Protein AF-A0A540UW09-F1 (afdb_monomer)

Organism: NCBI:txid118246

Mean predicted aligned error: 6.83 Å

Secondary structure (DSSP, 8-state):
-EEEES--S-EEESSEEEEEESSEEEESEEEEEEEEEEEESSEEEEEEEEEEEESSEEEEEEESSEEE-S-EEEE--

Radius of gyration: 10.85 Å; Cα contacts (8 Å, |Δi|>4): 224; chains: 1; bounding box: 20×27×29 Å

Nearest PDB structures (foldseek):
  6rib-assembly1_A  TM=3.167E-01  e=3.184E-01  Thermus thermophilus HB8
  3ljy-assembly2_B  TM=2.972E-01  e=9.330E+00  Parabacteroides distasonis ATCC 8503

Solvent-accessible surface area (backbone atoms only — not comparable to full-atom values): 3905 Å² total; per-residue (Å²): 126,51,81,49,74,64,55,74,69,58,83,48,77,51,56,34,41,42,36,53,33,57,50,38,48,38,35,39,43,39,38,39,41,44,32,54,30,40,36,36,64,25,40,36,41,40,37,42,32,39,32,40,33,34,64,23,39,38,43,40,35,39,70,68,50,76,51,77,44,72,58,72,48,78,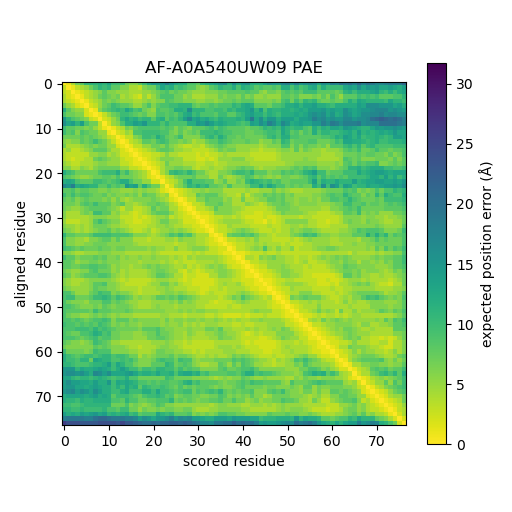52,77,127

pLDDT: mean 72.85, std 6.24, range [48.47, 82.75]

Foldseek 3Di:
DEEEEEDEDDEEDEEYEYEDYEAYEYEYEYEYEDYAEYEYAEEYEYEHYAEYEYQEEYEYEDYNYYDYDYHYDYDYD

Sequence (77 aa):
MGFILGIKGENLGGWRFISGIKGENLGGWEFILGIERMNLGGWGFILGIERMNLGGWGFILGIKGENLGGWRFISGI

Structure (mmCIF, N/CA/C/O backbone):
data_AF-A0A540UW09-F1
#
_entry.id   AF-A0A540UW09-F1
#
loop_
_atom_site.group_PDB
_atom_site.id
_atom_site.type_symbol
_atom_site.label_atom_id
_atom_site.label_alt_id
_atom_site.label_comp_id
_atom_site.label_asym_id
_atom_site.label_entity_id
_atom_site.label_seq_id
_atom_site.pdbx_PDB_ins_code
_atom_site.Cartn_x
_atom_site.Cartn_y
_atom_site.Cartn_z
_atom_site.occupancy
_atom_site.B_iso_or_equiv
_atom_site.auth_seq_id
_atom_site.auth_comp_id
_atom_site.auth_asym_id
_atom_site.auth_atom_id
_atom_site.pdbx_PDB_model_num
ATOM 1 N N . MET A 1 1 ? -5.214 0.079 -16.881 1.00 62.12 1 MET A N 1
ATOM 2 C CA . MET A 1 1 ? -6.029 0.256 -15.666 1.00 62.12 1 MET A CA 1
ATOM 3 C C . MET A 1 1 ? -6.563 -1.106 -15.273 1.00 62.12 1 MET A C 1
ATOM 5 O O . MET A 1 1 ? -7.170 -1.742 -16.123 1.00 62.12 1 MET A O 1
ATOM 9 N N . GLY A 1 2 ? -6.253 -1.593 -14.071 1.00 73.12 2 GLY A N 1
ATOM 10 C CA . GLY A 1 2 ? -6.676 -2.920 -13.602 1.00 73.12 2 GLY A CA 1
ATOM 11 C C . GLY A 1 2 ? -7.407 -2.836 -12.264 1.00 73.12 2 GLY A C 1
ATOM 12 O O . GLY A 1 2 ? -7.107 -1.950 -11.460 1.00 73.12 2 GLY A O 1
ATOM 13 N N . PHE A 1 3 ? -8.362 -3.739 -12.044 1.00 78.12 3 PHE A N 1
ATOM 14 C CA . PHE A 1 3 ? -9.075 -3.894 -10.779 1.00 78.12 3 PHE A CA 1
ATOM 15 C C . PHE A 1 3 ? -8.715 -5.244 -10.168 1.00 78.12 3 PHE A C 1
ATOM 17 O O . PHE A 1 3 ? -8.753 -6.264 -10.854 1.00 78.12 3 PHE A O 1
ATOM 24 N N . ILE A 1 4 ? -8.351 -5.231 -8.892 1.00 77.50 4 ILE A N 1
ATOM 25 C CA . ILE A 1 4 ? -7.857 -6.392 -8.166 1.00 77.50 4 ILE A CA 1
ATOM 26 C C . ILE A 1 4 ? -8.700 -6.597 -6.908 1.00 77.50 4 ILE A C 1
ATOM 28 O O . ILE A 1 4 ? -8.889 -5.665 -6.122 1.00 77.50 4 ILE A O 1
ATOM 32 N N . LEU A 1 5 ? -9.142 -7.838 -6.694 1.00 77.00 5 LEU A N 1
ATOM 33 C CA . LEU A 1 5 ? -9.865 -8.252 -5.496 1.00 77.00 5 LEU A CA 1
ATOM 34 C C . LEU A 1 5 ? -9.215 -9.505 -4.897 1.00 77.00 5 LEU A C 1
ATOM 36 O O . LEU A 1 5 ? -9.050 -10.496 -5.604 1.00 77.00 5 LEU A O 1
ATOM 40 N N . GLY A 1 6 ? -8.886 -9.479 -3.603 1.00 67.88 6 GLY A N 1
ATOM 41 C CA . GLY A 1 6 ? -8.541 -10.698 -2.861 1.00 67.88 6 GLY A CA 1
ATOM 42 C C . GLY A 1 6 ? -7.210 -11.355 -3.241 1.00 67.88 6 GLY A C 1
ATOM 43 O O . GLY A 1 6 ? -7.175 -12.559 -3.487 1.00 67.88 6 GLY A O 1
ATOM 44 N N . ILE A 1 7 ? -6.115 -10.590 -3.272 1.00 66.06 7 ILE A N 1
ATOM 45 C CA . ILE A 1 7 ? -4.764 -11.117 -3.534 1.00 66.06 7 ILE A CA 1
ATOM 46 C C . ILE A 1 7 ? -4.002 -11.389 -2.232 1.00 66.06 7 ILE A C 1
ATOM 48 O O . ILE A 1 7 ? -4.161 -10.690 -1.224 1.00 66.06 7 ILE A O 1
ATOM 52 N N . LYS A 1 8 ? -3.164 -12.430 -2.280 1.00 62.19 8 LYS A N 1
ATOM 53 C CA . LYS A 1 8 ? -2.211 -12.800 -1.235 1.00 62.19 8 LYS A CA 1
ATOM 54 C C . LYS A 1 8 ? -0.824 -13.032 -1.846 1.00 62.19 8 LYS A C 1
ATOM 56 O O . LYS A 1 8 ? -0.559 -14.107 -2.372 1.00 62.19 8 LYS A O 1
ATOM 61 N N . GLY A 1 9 ? 0.059 -12.062 -1.678 1.00 57.22 9 GLY A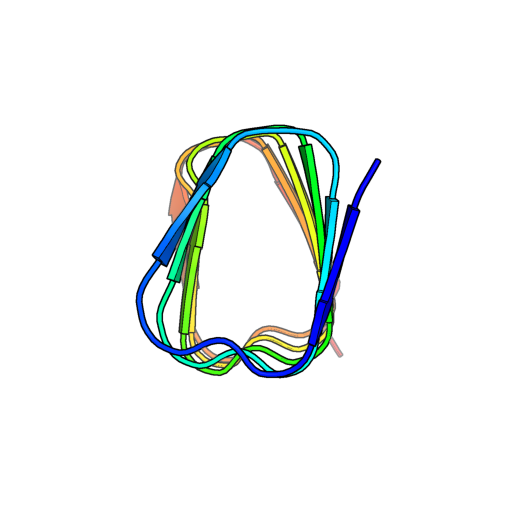 N 1
ATOM 62 C CA . GLY A 1 9 ? 1.489 -12.109 -1.964 1.00 57.22 9 GLY A CA 1
ATOM 63 C C . GLY A 1 9 ? 1.891 -11.852 -3.419 1.00 57.22 9 GLY A C 1
ATOM 64 O O . GLY A 1 9 ? 2.475 -12.748 -4.021 1.00 57.22 9 GLY A O 1
ATOM 65 N N . GLU A 1 10 ? 1.688 -10.651 -3.963 1.00 61.62 10 GLU A N 1
ATOM 66 C CA . GLU A 1 10 ? 2.273 -10.216 -5.240 1.00 61.62 10 GLU A CA 1
ATOM 67 C C . GLU A 1 10 ? 3.025 -8.869 -5.160 1.00 61.62 10 GLU A C 1
ATOM 69 O O . GLU A 1 10 ? 2.787 -8.001 -4.320 1.00 61.62 10 GLU A O 1
ATOM 74 N N . ASN A 1 11 ? 4.006 -8.705 -6.058 1.00 63.81 11 ASN A N 1
ATOM 75 C CA . ASN A 1 11 ? 4.647 -7.419 -6.331 1.00 63.81 11 ASN A CA 1
ATOM 76 C C . ASN A 1 11 ? 3.920 -6.788 -7.509 1.00 63.81 11 ASN A C 1
ATOM 78 O O . ASN A 1 11 ? 3.996 -7.254 -8.646 1.00 63.81 11 ASN A O 1
ATOM 82 N N . LEU A 1 12 ? 3.208 -5.714 -7.227 1.00 65.88 12 LEU A N 1
ATOM 83 C CA . LEU A 1 12 ? 2.238 -5.154 -8.141 1.00 65.88 12 LEU A CA 1
ATOM 84 C C . LEU A 1 12 ? 2.748 -3.770 -8.580 1.00 65.88 12 LEU A C 1
ATOM 86 O O . LEU A 1 12 ? 2.864 -2.877 -7.748 1.00 65.88 12 LEU A O 1
ATOM 90 N N . GLY A 1 13 ? 2.949 -3.561 -9.893 1.00 66.06 13 GLY A N 1
ATOM 91 C CA . GLY A 1 13 ? 3.311 -2.263 -10.498 1.00 66.06 13 GLY A CA 1
ATOM 92 C C . GLY A 1 13 ? 2.211 -1.582 -11.346 1.00 66.06 13 GLY A C 1
ATOM 93 O O . GLY A 1 13 ? 1.523 -2.252 -12.116 1.00 66.06 13 GLY A O 1
ATOM 94 N N . GLY A 1 14 ? 2.072 -0.250 -11.266 1.00 73.75 14 GLY A N 1
ATOM 95 C CA . GLY A 1 14 ? 1.264 0.576 -12.193 1.00 73.75 14 GLY A CA 1
ATOM 96 C C . GLY A 1 14 ? -0.129 1.004 -11.693 1.00 73.75 14 GLY A C 1
ATOM 97 O O . GLY A 1 14 ? -0.523 0.673 -10.579 1.00 73.75 14 GLY A O 1
ATOM 98 N N . TRP A 1 15 ? -0.883 1.751 -12.521 1.00 74.56 15 TRP A N 1
ATOM 99 C CA . TRP A 1 15 ? -2.170 2.367 -12.139 1.00 74.56 15 TRP A CA 1
ATOM 100 C C . TRP A 1 15 ? -3.302 1.352 -11.908 1.00 74.56 15 TRP A C 1
ATOM 102 O O . TRP A 1 15 ? -3.797 0.752 -12.876 1.00 74.56 15 TRP A O 1
ATOM 112 N N . ARG A 1 16 ? -3.734 1.174 -10.648 1.00 77.38 16 ARG A N 1
ATOM 113 C CA . ARG A 1 16 ? -4.717 0.143 -10.251 1.00 77.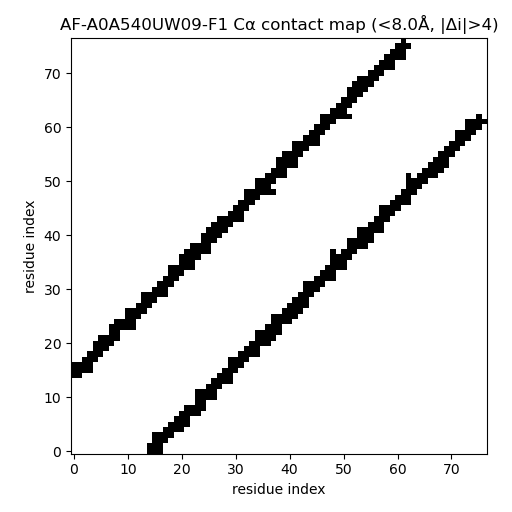38 16 ARG A CA 1
ATOM 114 C C . ARG A 1 16 ? -5.624 0.532 -9.086 1.00 77.38 16 ARG A C 1
ATOM 116 O O . ARG A 1 16 ? -5.280 1.370 -8.257 1.00 77.38 16 ARG A O 1
ATOM 123 N N . PHE A 1 17 ? -6.766 -0.150 -9.034 1.00 79.62 17 PHE A N 1
ATOM 124 C CA . PHE A 1 17 ? -7.669 -0.170 -7.888 1.00 79.62 17 PHE A CA 1
ATOM 125 C C . PHE A 1 17 ? -7.606 -1.536 -7.203 1.00 79.62 17 P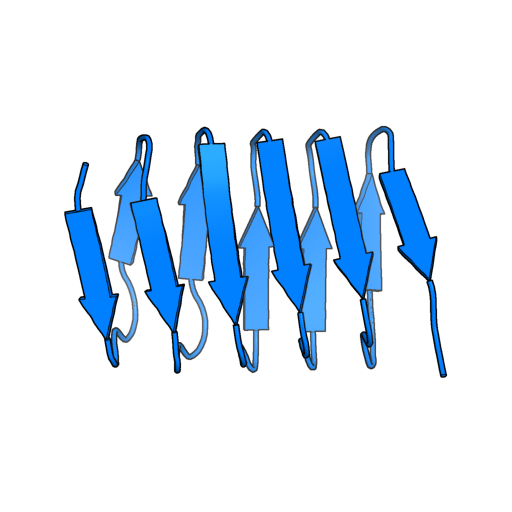HE A C 1
ATOM 127 O O . PHE A 1 17 ? -7.669 -2.571 -7.871 1.00 79.62 17 PHE A O 1
ATOM 134 N N . ILE A 1 18 ? -7.496 -1.533 -5.879 1.00 77.81 18 ILE A N 1
ATOM 135 C CA . ILE A 1 18 ? -7.217 -2.712 -5.068 1.00 77.81 18 ILE A CA 1
ATOM 136 C C . ILE A 1 18 ? -8.163 -2.754 -3.864 1.00 77.81 18 ILE A C 1
ATOM 138 O O . ILE A 1 18 ? -8.320 -1.757 -3.155 1.00 77.81 18 ILE A O 1
ATOM 142 N N . SER A 1 19 ? -8.750 -3.922 -3.585 1.00 81.00 19 SER A N 1
ATOM 143 C CA . SER A 1 19 ? -9.537 -4.130 -2.367 1.00 81.00 19 SER A CA 1
ATOM 144 C C . SER A 1 19 ? -9.358 -5.516 -1.743 1.00 81.00 19 SER A C 1
ATOM 146 O O . SER A 1 19 ? -9.217 -6.517 -2.450 1.00 81.00 19 SER A O 1
ATOM 148 N N . GLY A 1 20 ? -9.397 -5.569 -0.405 1.00 71.06 20 GLY A N 1
ATOM 149 C CA . GLY A 1 20 ? -9.486 -6.819 0.353 1.00 71.06 20 GLY A CA 1
ATOM 150 C C . GLY A 1 20 ? -8.211 -7.651 0.291 1.00 71.06 20 GLY A C 1
ATOM 151 O O . GLY A 1 20 ? -8.249 -8.835 -0.029 1.00 71.06 20 GLY A O 1
ATOM 152 N N . ILE A 1 21 ? -7.072 -7.020 0.556 1.00 68.62 21 ILE A N 1
ATOM 153 C CA . ILE A 1 21 ? -5.754 -7.637 0.418 1.00 68.62 21 ILE A CA 1
ATOM 154 C C . ILE A 1 21 ? -5.105 -7.890 1.784 1.00 68.62 21 ILE A C 1
ATOM 156 O O . ILE A 1 21 ? -5.279 -7.120 2.733 1.00 68.62 21 ILE A O 1
ATOM 160 N N . LYS A 1 22 ? -4.280 -8.944 1.858 1.00 67.31 22 LYS A N 1
ATOM 161 C CA . LYS A 1 22 ? -3.451 -9.255 3.026 1.00 67.31 22 LYS A CA 1
ATOM 162 C C . LYS A 1 22 ? -1.968 -9.367 2.657 1.00 67.31 22 LYS A C 1
ATOM 164 O O . LYS A 1 22 ? -1.517 -10.432 2.248 1.00 67.31 22 LYS A O 1
ATOM 169 N N . GLY A 1 23 ? -1.207 -8.300 2.919 1.00 61.47 23 GLY A N 1
ATOM 170 C CA . GLY A 1 23 ? 0.259 -8.320 2.926 1.00 61.47 23 GLY A CA 1
ATOM 171 C C . GLY A 1 23 ? 0.919 -8.166 1.558 1.00 61.47 23 GLY A C 1
ATOM 172 O O . GLY A 1 23 ? 1.553 -9.110 1.107 1.00 61.47 23 GLY A O 1
ATOM 173 N N . GLU A 1 24 ? 0.851 -6.972 0.962 1.00 67.50 24 GLU A N 1
ATOM 174 C CA . GLU A 1 24 ? 1.450 -6.693 -0.357 1.00 67.50 24 GLU A CA 1
ATOM 175 C C . GLU A 1 24 ? 2.538 -5.622 -0.324 1.00 67.50 24 GLU A C 1
ATOM 177 O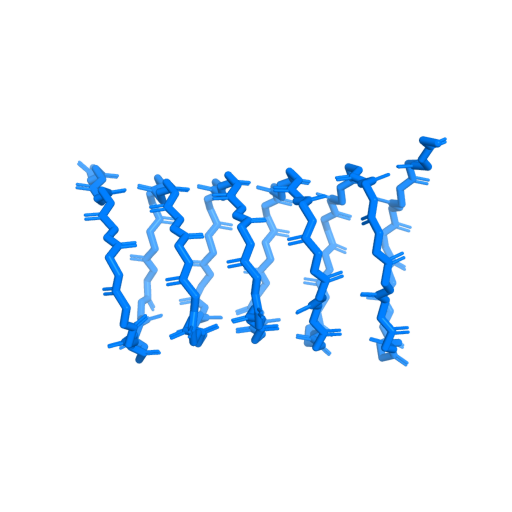 O . GLU A 1 24 ? 2.495 -4.691 0.488 1.00 67.50 24 GLU A O 1
ATOM 182 N N . ASN A 1 25 ? 3.458 -5.729 -1.285 1.00 71.50 25 ASN A N 1
ATOM 183 C CA . ASN A 1 25 ? 4.365 -4.663 -1.690 1.00 71.50 25 ASN A CA 1
ATOM 184 C C . ASN A 1 25 ? 3.852 -4.065 -3.001 1.00 71.50 25 ASN A C 1
ATOM 186 O O . ASN A 1 25 ? 3.824 -4.724 -4.043 1.00 71.50 25 ASN A O 1
ATOM 190 N N . LEU A 1 26 ? 3.451 -2.805 -2.941 1.00 71.25 26 LEU A N 1
ATOM 191 C CA . LEU A 1 26 ? 2.813 -2.123 -4.045 1.00 71.25 26 LEU A CA 1
ATOM 192 C C . LEU A 1 26 ? 3.658 -0.934 -4.528 1.00 71.25 26 LEU A C 1
ATOM 194 O O . LEU A 1 26 ? 4.349 -0.272 -3.743 1.00 71.25 26 LEU A O 1
ATOM 198 N N . GLY A 1 27 ? 3.643 -0.682 -5.836 1.00 69.31 27 GLY A N 1
ATOM 199 C CA . GLY A 1 27 ? 4.469 0.333 -6.484 1.00 69.31 27 GLY A CA 1
ATOM 200 C C . GLY A 1 27 ? 3.757 1.003 -7.657 1.00 69.31 27 GLY A C 1
ATOM 201 O O . GLY A 1 27 ? 3.247 0.350 -8.565 1.00 69.31 27 GLY A O 1
ATOM 202 N N . GLY A 1 28 ? 3.771 2.336 -7.691 1.00 75.06 28 GLY A N 1
ATOM 203 C CA . GLY A 1 28 ? 3.110 3.123 -8.737 1.00 75.06 28 GLY A CA 1
ATOM 204 C C . GLY A 1 28 ? 2.016 4.025 -8.176 1.00 75.06 28 GLY A C 1
ATOM 205 O O . GLY A 1 28 ? 2.207 4.581 -7.102 1.00 75.06 28 GLY A O 1
ATOM 206 N N . TRP A 1 29 ? 0.933 4.216 -8.936 1.00 73.12 29 TRP A N 1
ATOM 207 C CA . TRP A 1 29 ? -0.239 5.023 -8.562 1.00 73.12 29 TRP A CA 1
ATOM 208 C C . TRP A 1 29 ? -1.418 4.119 -8.221 1.00 73.12 29 TRP A C 1
ATOM 210 O O . TRP A 1 29 ? -1.888 3.379 -9.083 1.00 73.12 29 TRP A O 1
ATOM 220 N N . GLU A 1 30 ? -1.908 4.147 -6.987 1.00 77.44 30 GLU A N 1
ATOM 221 C CA . GLU A 1 30 ? -2.843 3.112 -6.528 1.00 77.44 30 GLU A CA 1
ATOM 222 C C . GLU A 1 30 ? -3.988 3.665 -5.689 1.00 77.44 30 GLU A C 1
ATOM 224 O O . GLU A 1 30 ? -3.810 4.583 -4.892 1.00 77.44 30 GLU A O 1
ATOM 229 N N . PHE A 1 31 ? -5.175 3.084 -5.858 1.00 80.75 31 PHE A N 1
ATOM 230 C CA . PHE A 1 31 ? -6.324 3.337 -4.996 1.00 80.75 31 PHE A CA 1
ATOM 231 C C . PHE A 1 31 ? -6.682 2.070 -4.227 1.00 80.75 31 PHE A C 1
ATOM 233 O O . PHE A 1 31 ? -6.845 1.008 -4.828 1.00 80.75 31 PHE A O 1
ATOM 240 N N . ILE A 1 32 ? -6.789 2.178 -2.905 1.00 78.00 32 ILE A N 1
ATOM 241 C CA . ILE A 1 32 ? -6.734 1.027 -2.010 1.00 78.00 32 ILE A CA 1
ATOM 242 C C . ILE A 1 32 ? -7.806 1.118 -0.932 1.00 78.00 32 ILE A C 1
ATOM 244 O O . ILE A 1 32 ? -7.887 2.117 -0.219 1.00 78.00 32 ILE A O 1
ATOM 248 N N . LEU A 1 33 ? -8.583 0.043 -0.777 1.00 80.88 33 LEU A N 1
ATOM 249 C CA . LEU A 1 33 ? -9.622 -0.082 0.248 1.00 80.88 33 LEU A CA 1
ATOM 250 C C . LEU A 1 33 ? -9.476 -1.376 1.054 1.00 80.88 33 LEU A C 1
ATOM 252 O O . LEU A 1 33 ? -9.537 -2.467 0.481 1.00 80.88 33 LEU A O 1
ATOM 256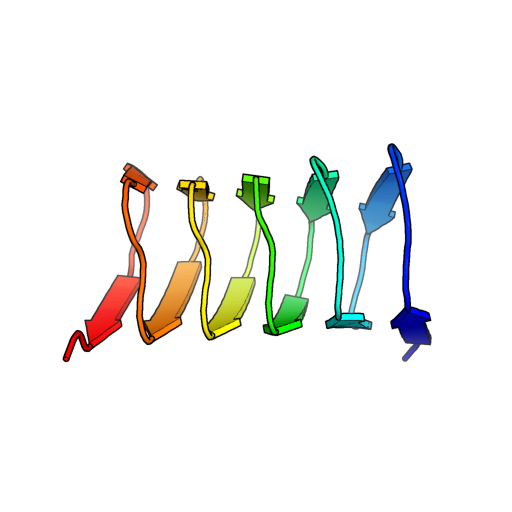 N N . GLY A 1 34 ? -9.406 -1.266 2.382 1.00 74.12 34 GLY A N 1
ATOM 257 C CA . GLY A 1 34 ? -9.538 -2.416 3.278 1.00 74.12 34 GLY A CA 1
ATOM 258 C C . GLY A 1 34 ? -8.365 -3.388 3.163 1.00 74.12 34 GLY A C 1
ATOM 259 O O . GLY A 1 34 ? -8.508 -4.464 2.579 1.00 74.12 34 GLY A O 1
ATOM 260 N N . ILE A 1 35 ? -7.205 -3.012 3.707 1.00 73.25 35 ILE A N 1
ATOM 261 C CA . ILE A 1 35 ? -6.008 -3.868 3.724 1.00 73.25 35 ILE A CA 1
ATOM 262 C C . ILE A 1 35 ? -5.509 -4.086 5.152 1.00 73.25 35 ILE A C 1
ATOM 264 O O . ILE A 1 35 ? 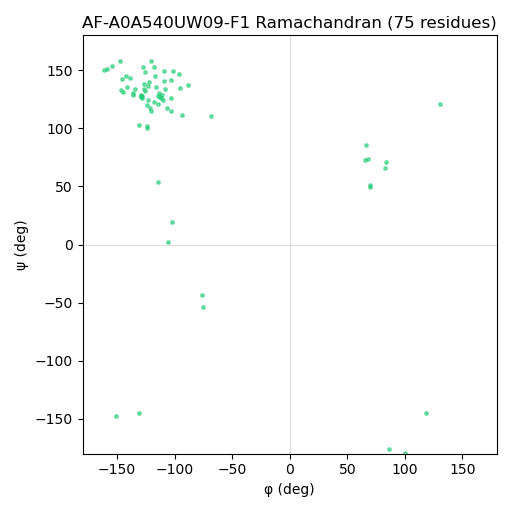-5.390 -3.160 5.946 1.00 73.25 35 ILE A O 1
ATOM 268 N N . GLU A 1 36 ? -5.146 -5.324 5.476 1.00 71.62 36 GLU A N 1
ATOM 269 C CA . GLU A 1 36 ? -4.583 -5.656 6.790 1.00 71.62 36 GLU A CA 1
ATOM 270 C C . GLU A 1 36 ? -3.118 -5.207 6.911 1.00 71.62 36 GLU A C 1
ATOM 272 O O . GLU A 1 36 ? -2.702 -4.632 7.915 1.00 71.62 36 GLU A O 1
ATOM 277 N N . ARG A 1 37 ? -2.309 -5.441 5.871 1.00 73.19 37 ARG A N 1
ATOM 278 C CA . ARG A 1 37 ? -0.899 -5.036 5.852 1.00 73.19 37 ARG A CA 1
ATOM 279 C C . ARG A 1 37 ? -0.431 -4.645 4.458 1.00 73.19 37 ARG A C 1
ATOM 281 O O . ARG A 1 37 ? -0.665 -5.395 3.513 1.00 73.19 37 ARG A O 1
ATOM 288 N N . MET A 1 38 ? 0.257 -3.515 4.345 1.00 74.62 38 MET A N 1
ATOM 289 C CA . MET A 1 38 ? 0.697 -2.972 3.060 1.00 74.62 38 MET A CA 1
ATOM 290 C C . MET A 1 38 ? 2.052 -2.271 3.166 1.00 74.62 38 MET A C 1
ATOM 292 O O . MET A 1 38 ? 2.274 -1.547 4.132 1.00 74.62 38 MET A O 1
ATOM 296 N N . ASN A 1 39 ? 2.904 -2.410 2.149 1.00 79.88 39 ASN A N 1
ATOM 297 C CA . ASN A 1 39 ? 4.035 -1.516 1.908 1.00 79.88 39 ASN A CA 1
ATOM 298 C C . ASN A 1 39 ? 3.854 -0.810 0.553 1.00 79.88 39 ASN A C 1
ATOM 300 O O . ASN A 1 39 ? 3.762 -1.482 -0.470 1.00 79.88 39 ASN A O 1
ATOM 304 N N . LEU A 1 40 ? 3.832 0.524 0.529 1.00 74.25 40 LEU A N 1
ATOM 305 C CA . LEU A 1 40 ? 3.711 1.325 -0.692 1.00 74.25 40 LEU A CA 1
ATOM 306 C C . LEU A 1 40 ? 5.015 2.055 -1.017 1.00 74.25 40 LEU A C 1
ATOM 308 O O . LEU A 1 40 ? 5.497 2.854 -0.214 1.00 74.25 40 LEU A O 1
ATOM 312 N N . GLY A 1 41 ? 5.540 1.852 -2.222 1.00 76.50 41 GLY A N 1
ATOM 313 C CA . GLY A 1 41 ? 6.729 2.535 -2.744 1.00 76.50 41 GLY A CA 1
ATOM 314 C C . GLY A 1 41 ? 6.446 3.677 -3.730 1.00 76.50 41 GLY A C 1
ATOM 315 O O . GLY A 1 41 ? 7.324 4.015 -4.517 1.00 76.50 41 GLY A O 1
ATOM 316 N N . GLY A 1 42 ? 5.232 4.240 -3.755 1.00 78.69 42 GLY A N 1
ATOM 317 C CA . GLY A 1 42 ? 4.784 5.173 -4.800 1.00 78.69 42 GLY A CA 1
ATOM 318 C C . GLY A 1 42 ? 3.750 6.203 -4.337 1.00 78.69 42 GLY A C 1
ATOM 319 O O . GLY A 1 42 ? 3.800 6.658 -3.198 1.00 78.69 42 GLY A O 1
ATOM 320 N N . TRP A 1 43 ? 2.848 6.595 -5.240 1.00 77.12 43 TRP A N 1
ATOM 321 C CA . TRP A 1 43 ? 1.708 7.473 -4.963 1.00 77.12 43 TRP A CA 1
ATOM 322 C C . TRP A 1 43 ? 0.453 6.640 -4.681 1.00 77.12 43 TRP A C 1
ATOM 324 O O . TRP A 1 43 ? 0.143 5.721 -5.436 1.00 77.12 43 TRP A O 1
ATOM 334 N N . GLY A 1 44 ? -0.320 6.961 -3.643 1.00 78.69 44 GLY A N 1
ATOM 335 C CA . GLY A 1 44 ? -1.555 6.215 -3.386 1.00 78.69 44 GLY A CA 1
ATOM 336 C C . GLY A 1 44 ? -2.642 6.962 -2.630 1.00 78.69 44 GLY A C 1
ATOM 337 O O . GLY A 1 44 ? -2.370 7.871 -1.848 1.00 78.69 44 GLY A O 1
ATOM 338 N N . PHE A 1 45 ? -3.887 6.547 -2.855 1.00 82.00 45 PHE A N 1
ATOM 339 C CA . PHE A 1 45 ? -5.036 6.912 -2.035 1.00 82.00 45 PHE A CA 1
ATOM 340 C C . PHE A 1 45 ? -5.550 5.678 -1.301 1.00 82.00 45 PHE A C 1
ATOM 342 O O . PHE A 1 45 ? -5.800 4.641 -1.915 1.00 82.00 45 PHE A O 1
ATOM 349 N N . ILE A 1 46 ? -5.682 5.784 0.016 1.00 79.44 46 ILE A N 1
ATOM 350 C CA . ILE A 1 46 ? -5.790 4.628 0.897 1.00 79.44 46 ILE A CA 1
ATOM 351 C C . ILE A 1 46 ? -6.890 4.854 1.919 1.00 79.44 46 ILE A C 1
ATOM 353 O O . ILE A 1 46 ? -6.898 5.871 2.612 1.00 79.44 46 ILE A O 1
ATOM 357 N N . LEU A 1 47 ? -7.776 3.871 2.053 1.00 82.75 47 LEU A N 1
ATOM 358 C CA . LEU A 1 47 ? -8.861 3.878 3.024 1.00 82.75 47 LEU A CA 1
ATOM 359 C C . LEU A 1 47 ? -8.874 2.575 3.829 1.00 82.75 47 LEU A C 1
ATOM 361 O O . LEU A 1 47 ? -8.931 1.487 3.250 1.00 82.75 47 LEU A O 1
ATOM 365 N N . GLY A 1 48 ? -8.895 2.681 5.156 1.00 76.19 48 GLY A N 1
ATOM 366 C CA . GLY A 1 48 ? -9.095 1.543 6.050 1.00 76.19 48 GLY A CA 1
ATOM 367 C C . GLY A 1 48 ? -7.955 0.532 5.979 1.00 76.19 48 GLY A C 1
ATOM 368 O O . GLY A 1 48 ? -8.132 -0.559 5.435 1.00 76.19 48 GLY A O 1
ATOM 369 N N . ILE A 1 49 ? -6.790 0.882 6.529 1.00 74.38 49 ILE A N 1
ATOM 370 C CA . ILE A 1 49 ? -5.663 -0.052 6.656 1.00 74.38 49 ILE A CA 1
ATOM 371 C C . ILE A 1 49 ? -5.325 -0.331 8.116 1.00 74.38 49 ILE A C 1
ATOM 373 O O . ILE A 1 49 ? -5.215 0.581 8.927 1.00 74.38 49 ILE A O 1
ATOM 377 N N . GLU A 1 50 ? -5.101 -1.596 8.464 1.00 73.62 50 GLU A N 1
ATOM 378 C CA . GLU A 1 50 ? -4.638 -1.923 9.812 1.00 73.62 50 GLU A CA 1
ATOM 379 C C . GLU A 1 50 ? -3.153 -1.586 9.980 1.00 73.62 50 GLU A C 1
ATOM 381 O O . GLU A 1 50 ? -2.813 -0.820 10.870 1.00 73.62 50 GLU A O 1
ATOM 386 N N . ARG A 1 51 ? -2.256 -2.074 9.115 1.00 73.19 51 ARG A N 1
ATOM 387 C CA . ARG A 1 51 ? -0.830 -1.714 9.162 1.00 73.19 51 ARG A CA 1
ATOM 388 C C . ARG A 1 51 ? -0.281 -1.266 7.823 1.00 73.19 51 ARG A C 1
ATOM 390 O O . ARG A 1 51 ? -0.317 -2.013 6.848 1.00 73.19 51 ARG A O 1
ATOM 397 N N . MET A 1 52 ? 0.338 -0.093 7.802 1.00 74.12 52 MET A N 1
ATOM 398 C CA . MET A 1 52 ? 0.923 0.453 6.582 1.00 74.12 52 MET A CA 1
ATOM 399 C C . MET A 1 52 ? 2.391 0.836 6.745 1.00 74.12 52 MET A C 1
ATOM 401 O O . MET A 1 52 ? 2.771 1.458 7.737 1.00 74.12 52 MET A O 1
ATOM 405 N N . ASN A 1 53 ? 3.189 0.519 5.726 1.00 80.56 53 ASN A N 1
ATOM 406 C CA . ASN A 1 53 ? 4.458 1.169 5.451 1.00 80.56 53 ASN A CA 1
ATOM 407 C C . ASN A 1 53 ? 4.357 1.998 4.167 1.00 80.56 53 ASN A C 1
ATOM 409 O O . ASN A 1 53 ? 3.915 1.491 3.140 1.00 80.56 53 ASN A O 1
ATOM 413 N N . LEU A 1 54 ? 4.755 3.262 4.209 1.00 72.81 54 LEU A N 1
ATOM 414 C CA . LEU A 1 54 ? 4.755 4.151 3.047 1.00 72.81 54 LEU A CA 1
ATOM 415 C C . LEU A 1 54 ? 6.170 4.678 2.866 1.00 72.81 54 LEU A C 1
ATOM 417 O O . LEU A 1 54 ? 6.715 5.260 3.792 1.00 72.81 54 LEU A O 1
ATOM 421 N N . GLY A 1 55 ? 6.754 4.496 1.688 1.00 78.88 55 GLY A N 1
ATOM 422 C CA . GLY A 1 55 ? 8.022 5.118 1.295 1.00 78.88 55 GLY A CA 1
ATOM 423 C C . GLY A 1 55 ? 7.854 6.270 0.301 1.00 78.88 55 GLY A C 1
ATOM 424 O O . GLY A 1 55 ? 8.851 6.810 -0.170 1.00 78.88 55 GLY A O 1
ATOM 425 N N . GLY A 1 56 ? 6.614 6.616 -0.056 1.00 76.00 56 GLY A N 1
ATOM 426 C CA . GLY A 1 56 ? 6.280 7.567 -1.116 1.00 76.00 56 GLY A CA 1
ATOM 427 C C . GLY A 1 56 ? 5.267 8.628 -0.685 1.00 76.00 56 GLY A C 1
ATOM 428 O O . GLY A 1 56 ? 5.290 9.099 0.449 1.00 76.00 56 GLY A O 1
ATOM 429 N N . TRP A 1 57 ? 4.399 9.035 -1.608 1.00 75.38 57 TRP A N 1
ATOM 430 C CA . TRP A 1 57 ? 3.372 10.045 -1.350 1.00 75.38 57 TRP A CA 1
ATOM 431 C C . TRP A 1 57 ? 2.012 9.384 -1.163 1.00 75.38 57 TRP A C 1
ATOM 433 O O . TRP A 1 57 ? 1.674 8.441 -1.877 1.00 75.38 57 TRP A O 1
ATOM 443 N N . GLY A 1 58 ? 1.191 9.879 -0.241 1.00 76.50 58 GLY A N 1
ATOM 444 C CA . GLY A 1 58 ? -0.125 9.276 -0.066 1.00 76.50 58 GLY A CA 1
ATOM 445 C C . GLY A 1 58 ? -1.159 10.115 0.661 1.00 76.50 58 GLY A C 1
ATOM 446 O O . GLY A 1 58 ? -0.843 10.916 1.541 1.00 76.50 58 GLY A O 1
ATOM 447 N N . PHE A 1 59 ? -2.413 9.877 0.289 1.00 79.75 59 PHE A N 1
ATOM 448 C CA . PHE A 1 59 ? -3.590 10.295 1.038 1.00 79.75 59 PHE A CA 1
ATOM 449 C C . PHE A 1 59 ? -4.154 9.090 1.775 1.00 79.75 59 PHE A C 1
ATOM 451 O O . PHE A 1 59 ? -4.410 8.049 1.171 1.00 79.75 59 PHE A O 1
ATOM 458 N N . ILE A 1 60 ? -4.325 9.238 3.081 1.00 77.88 60 ILE A N 1
ATOM 459 C CA . ILE A 1 60 ? -4.646 8.142 3.984 1.00 77.88 60 ILE A CA 1
ATOM 460 C C . ILE A 1 60 ? -5.873 8.512 4.814 1.00 77.88 60 ILE A C 1
ATOM 462 O O . ILE A 1 60 ? -5.880 9.544 5.489 1.00 77.88 60 ILE A O 1
ATOM 466 N N . LEU A 1 61 ? -6.874 7.631 4.818 1.00 80.81 61 LEU A N 1
ATOM 467 C CA . LEU A 1 61 ? -8.050 7.729 5.674 1.00 80.81 61 LEU A CA 1
ATOM 468 C C . LEU A 1 61 ? -8.225 6.463 6.522 1.00 80.81 61 LEU A C 1
ATOM 470 O O . LEU A 1 61 ? -8.414 5.376 5.981 1.00 80.81 61 LEU A O 1
ATOM 474 N N . GLY A 1 62 ? -8.199 6.610 7.849 1.00 74.75 62 GLY A N 1
ATOM 475 C CA . GLY A 1 62 ? -8.429 5.510 8.796 1.00 74.75 62 GLY A CA 1
ATOM 476 C C . GLY A 1 62 ? -7.337 4.432 8.776 1.00 74.75 62 GLY A C 1
ATOM 477 O O . GLY A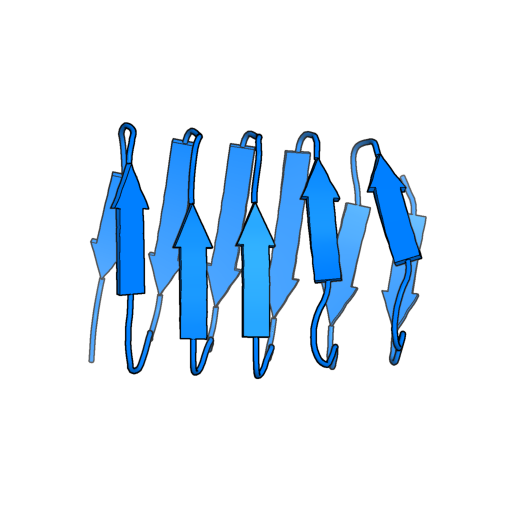 1 62 ? -7.480 3.408 8.103 1.00 74.75 62 GLY A O 1
ATOM 478 N N . ILE A 1 63 ? -6.259 4.644 9.544 1.00 71.94 63 ILE A N 1
ATOM 479 C CA . ILE A 1 63 ? -5.180 3.662 9.738 1.00 71.94 63 ILE A CA 1
ATOM 480 C C . ILE A 1 63 ? -4.973 3.314 11.211 1.00 71.94 63 ILE A C 1
ATOM 482 O O . ILE A 1 63 ? -4.994 4.195 12.066 1.00 71.94 63 ILE A O 1
ATOM 486 N N . LYS A 1 64 ? -4.726 2.028 11.506 1.00 69.94 64 LYS A N 1
ATOM 487 C CA . LYS A 1 64 ? -4.485 1.516 12.867 1.00 69.94 64 LYS A CA 1
ATOM 488 C C . LYS A 1 64 ? -3.060 0.976 13.067 1.00 69.94 64 LYS A C 1
ATOM 490 O O . LYS A 1 64 ? -2.854 -0.141 13.534 1.00 69.94 64 LYS A O 1
ATOM 495 N N . GLY A 1 65 ? -2.066 1.801 12.753 1.00 66.38 65 GLY A N 1
ATOM 496 C CA . GLY A 1 65 ? -0.647 1.473 12.901 1.00 66.38 65 GLY A CA 1
ATOM 497 C C . GLY A 1 65 ? 0.132 1.781 11.631 1.00 66.38 65 GLY A C 1
ATOM 498 O O . GLY A 1 65 ? -0.143 1.242 10.560 1.00 66.38 65 GLY A O 1
ATOM 499 N N . GLU A 1 66 ? 1.127 2.652 11.743 1.00 68.94 66 GLU A N 1
ATOM 500 C CA . GLU A 1 66 ? 1.789 3.219 10.576 1.00 68.94 66 GLU A CA 1
ATOM 501 C C . GLU A 1 66 ? 3.298 3.355 10.812 1.00 68.94 66 GLU A C 1
ATOM 503 O O . GLU A 1 66 ? 3.743 3.778 11.877 1.00 68.94 66 GLU A O 1
ATOM 508 N N . ASN A 1 67 ? 4.096 2.964 9.821 1.00 70.50 67 ASN A N 1
ATOM 509 C CA . ASN A 1 67 ? 5.514 3.296 9.755 1.00 70.50 67 ASN A CA 1
ATOM 510 C C . ASN A 1 67 ? 5.746 3.997 8.426 1.00 70.50 67 ASN A C 1
ATOM 512 O O . ASN A 1 67 ? 5.717 3.372 7.378 1.00 70.50 67 ASN A O 1
ATOM 516 N N . LEU A 1 68 ? 5.866 5.313 8.446 1.00 67.06 68 LEU A N 1
ATOM 517 C CA . LEU A 1 68 ? 5.685 6.100 7.239 1.00 67.06 68 LEU A CA 1
ATOM 518 C C . LEU A 1 68 ? 6.889 7.016 7.002 1.00 67.06 68 LEU A C 1
ATOM 520 O O . LEU A 1 68 ? 7.327 7.743 7.894 1.00 67.06 68 LE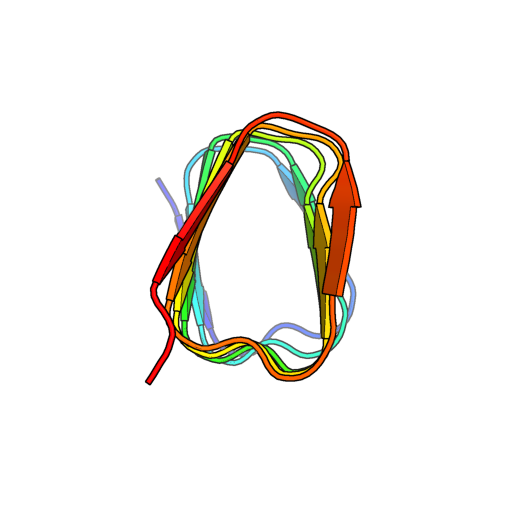U A O 1
ATOM 524 N N . GLY A 1 69 ? 7.366 7.038 5.767 1.00 67.12 69 GLY A N 1
ATOM 525 C CA . GLY A 1 69 ? 8.305 7.996 5.194 1.00 67.12 69 GLY A CA 1
ATOM 526 C C . GLY A 1 69 ? 7.672 8.717 3.998 1.00 67.12 69 GLY A C 1
ATOM 527 O O . GLY A 1 69 ? 6.712 8.230 3.406 1.00 67.12 69 GLY A O 1
ATOM 528 N N . GLY A 1 70 ? 8.186 9.900 3.659 1.00 72.44 70 GLY A N 1
ATOM 529 C CA . GLY A 1 70 ? 7.649 10.725 2.569 1.00 72.44 70 GLY A CA 1
ATOM 530 C C . GLY A 1 70 ? 6.496 11.655 2.977 1.00 72.44 70 GLY A C 1
ATOM 531 O O . GLY A 1 70 ? 6.161 11.787 4.157 1.00 72.44 70 GLY A O 1
ATOM 532 N N . TRP A 1 71 ? 5.934 12.350 1.984 1.00 69.12 71 TRP A N 1
ATOM 533 C CA . TRP A 1 71 ? 4.901 13.380 2.149 1.00 69.12 71 TRP A CA 1
ATOM 534 C C . TRP A 1 71 ? 3.496 12.790 2.133 1.00 69.12 71 TRP A C 1
ATOM 536 O O . TRP A 1 71 ? 3.174 11.935 1.311 1.00 69.12 71 TRP A O 1
ATOM 546 N N . ARG A 1 72 ? 2.633 13.254 3.037 1.00 72.31 72 ARG A N 1
ATOM 547 C CA . ARG A 1 72 ? 1.355 12.585 3.276 1.00 72.31 72 ARG A CA 1
ATOM 548 C C . ARG A 1 72 ? 0.320 13.484 3.915 1.00 72.31 72 ARG A C 1
ATOM 550 O O . ARG A 1 72 ? 0.651 14.383 4.685 1.00 72.31 72 ARG A O 1
ATOM 557 N N . PHE A 1 73 ? -0.932 13.174 3.608 1.00 77.56 73 PHE A N 1
ATOM 558 C CA . PHE A 1 73 ? -2.099 13.756 4.246 1.00 77.56 73 PHE A CA 1
ATOM 559 C C . PHE A 1 73 ? -2.906 12.633 4.892 1.00 77.56 73 PHE A C 1
ATOM 561 O O . PHE A 1 73 ? -3.403 11.741 4.202 1.00 77.56 73 PHE A O 1
ATOM 568 N N . ILE A 1 74 ? -2.988 12.664 6.220 1.00 74.88 74 ILE A N 1
ATOM 569 C CA . ILE A 1 74 ? -3.692 11.664 7.019 1.00 74.88 74 ILE A CA 1
ATOM 570 C C . ILE A 1 74 ? -4.913 12.341 7.627 1.00 74.88 74 ILE A C 1
ATOM 572 O O . ILE A 1 74 ? -4.786 13.366 8.296 1.00 74.88 74 ILE A O 1
ATOM 576 N N . SER A 1 75 ? -6.087 11.758 7.415 1.00 71.81 75 SER A N 1
ATOM 577 C CA . SER A 1 75 ? -7.302 12.137 8.125 1.00 71.81 75 SER A CA 1
ATOM 578 C C . SER A 1 75 ? -7.836 10.904 8.858 1.00 71.81 75 SER A C 1
ATOM 580 O O . SER A 1 75 ? -8.098 9.854 8.274 1.00 71.81 75 SER A O 1
ATOM 582 N N . GLY A 1 76 ? -7.884 11.002 10.184 1.00 64.12 76 GLY A N 1
ATOM 583 C CA . GLY A 1 76 ? -8.414 9.961 11.057 1.00 64.12 76 GLY A CA 1
ATOM 584 C C . GLY A 1 76 ? -9.824 10.308 11.522 1.00 64.12 76 GLY A C 1
ATOM 585 O O . GLY A 1 76 ? -10.147 11.486 11.680 1.00 64.12 76 GLY A O 1
ATOM 586 N N . ILE A 1 77 ? -10.630 9.275 11.760 1.00 48.47 77 ILE A N 1
ATOM 587 C CA . ILE A 1 77 ? -11.686 9.290 12.777 1.00 48.47 77 ILE A CA 1
ATOM 588 C C . ILE A 1 77 ? -11.207 8.363 13.887 1.00 48.47 77 ILE A C 1
ATOM 590 O O . ILE A 1 77 ? -10.725 7.261 13.530 1.00 48.47 77 ILE A O 1
#